Protein AF-A0A439V151-F1 (afdb_monomer_lite)

Foldseek 3Di:
DDDDPQPFLQNCVVQQKWKWKAAPPPRDIDIDDSVVVCVVQNRRDGPDCVVVLVVDADPPPRDSRMDMDIGRPCVVVVPPDPDDDDDDDD

Sequence (90 aa):
MFLMAGCTLQSLIDGGTKITMHCAHCSYIQVLDLELLRNRYGPEASAMPTDLLPKMRCRNCEGRTIGLSYAPDLTSIVDMGRSNAGNDHA

Radius of gyration: 16.33 Å; chains: 1; bounding box: 46×25×40 Å

Secondary structure (DSSP, 8-state):
----S--BHHHHHHTTEEEEEEETTT--EEEE-HHHHHHHH-TTSB--HHHHGGG---TTT--S-EEEEEEE-GGGTTTS----------

pLDDT: mean 75.12, std 14.73, range [41.94, 89.12]

Structure (mmCIF, N/CA/C/O backbone):
data_AF-A0A439V151-F1
#
_entry.id   AF-A0A439V151-F1
#
loop_
_atom_site.group_PDB
_atom_site.id
_atom_site.type_symbol
_atom_site.label_atom_id
_atom_site.label_alt_id
_atom_site.label_comp_id
_atom_site.label_asym_id
_atom_site.label_entity_id
_atom_site.label_seq_id
_atom_site.pdbx_PDB_ins_code
_atom_site.Cartn_x
_atom_site.Cartn_y
_atom_site.Cartn_z
_atom_site.occupancy
_atom_site.B_iso_or_equiv
_atom_site.auth_seq_id
_atom_site.auth_comp_id
_atom_site.auth_asym_id
_atom_site.auth_atom_id
_atom_site.pdbx_PDB_model_num
ATOM 1 N N . MET A 1 1 ? -13.428 3.741 -18.143 1.00 44.47 1 MET A N 1
ATOM 2 C CA . MET A 1 1 ? -14.234 3.518 -16.920 1.00 44.47 1 MET A CA 1
ATOM 3 C C . MET A 1 1 ? -13.388 2.590 -16.060 1.00 44.47 1 MET A C 1
ATOM 5 O O . MET A 1 1 ? -13.053 1.542 -16.577 1.00 44.47 1 MET A O 1
ATOM 9 N N . PHE A 1 2 ? -12.721 3.015 -14.982 1.00 41.94 2 PHE A N 1
ATOM 10 C CA . PHE A 1 2 ? -13.267 3.374 -13.669 1.00 41.94 2 PHE A CA 1
ATOM 11 C C . PHE A 1 2 ? -12.482 4.547 -13.051 1.00 41.94 2 PHE A C 1
ATOM 13 O O . PHE A 1 2 ? -11.378 4.390 -12.542 1.00 41.94 2 PHE A O 1
ATOM 20 N N . LEU A 1 3 ? -13.067 5.737 -13.131 1.00 48.25 3 LEU A N 1
ATOM 21 C CA . LEU A 1 3 ? -12.634 6.951 -12.444 1.00 48.25 3 LEU A CA 1
ATOM 22 C C . LEU A 1 3 ? -13.779 7.297 -11.502 1.00 48.25 3 LEU A C 1
ATOM 24 O O . LEU A 1 3 ? -14.654 8.061 -11.888 1.00 48.25 3 LEU A O 1
ATOM 28 N N . MET A 1 4 ? -13.851 6.679 -10.323 1.00 47.38 4 MET A N 1
ATOM 29 C CA . MET A 1 4 ? -14.776 7.137 -9.287 1.00 47.38 4 MET A CA 1
ATOM 30 C C . MET A 1 4 ? -14.102 7.079 -7.925 1.00 47.38 4 MET A C 1
ATOM 32 O O . MET A 1 4 ? -13.532 6.072 -7.517 1.00 47.38 4 MET A O 1
ATOM 36 N N . ALA A 1 5 ? -14.111 8.244 -7.292 1.00 51.31 5 ALA A N 1
ATOM 37 C CA . ALA A 1 5 ? -13.552 8.533 -5.993 1.00 51.31 5 ALA A CA 1
ATOM 38 C C . ALA A 1 5 ? -14.021 7.517 -4.938 1.00 51.31 5 ALA A C 1
ATOM 40 O O . ALA A 1 5 ? -15.212 7.237 -4.837 1.00 51.31 5 ALA A O 1
ATOM 41 N N . GLY A 1 6 ? -13.073 7.011 -4.142 1.00 54.16 6 GLY A N 1
ATOM 42 C CA . GLY A 1 6 ? -13.349 6.120 -3.011 1.00 54.16 6 GLY A CA 1
ATOM 43 C C . GLY A 1 6 ? -12.922 4.666 -3.218 1.00 54.16 6 GLY A C 1
ATOM 44 O O . GLY A 1 6 ? -13.698 3.763 -2.927 1.00 54.16 6 GLY A O 1
ATOM 45 N N . CYS A 1 7 ? -11.696 4.411 -3.695 1.00 66.75 7 CYS A N 1
ATOM 46 C CA . CYS A 1 7 ? -11.141 3.056 -3.668 1.00 66.75 7 CYS A CA 1
ATOM 47 C C . CYS A 1 7 ? -10.933 2.632 -2.211 1.00 66.75 7 CYS A C 1
ATOM 49 O O . CYS A 1 7 ? -9.927 2.980 -1.592 1.00 66.75 7 CYS A O 1
ATOM 51 N N . THR A 1 8 ? -11.905 1.922 -1.649 1.00 83.88 8 THR A N 1
ATOM 52 C CA . THR A 1 8 ? -11.741 1.226 -0.377 1.00 83.88 8 THR A CA 1
ATOM 53 C C . THR A 1 8 ? -10.804 0.038 -0.563 1.00 83.88 8 THR A C 1
ATOM 55 O O . THR A 1 8 ? -10.642 -0.484 -1.673 1.00 83.88 8 THR A O 1
ATOM 58 N N . LEU A 1 9 ? -10.182 -0.414 0.527 1.00 84.44 9 LEU A N 1
ATOM 59 C CA . LEU A 1 9 ? -9.347 -1.619 0.497 1.00 84.44 9 LEU A CA 1
ATOM 60 C C . LEU A 1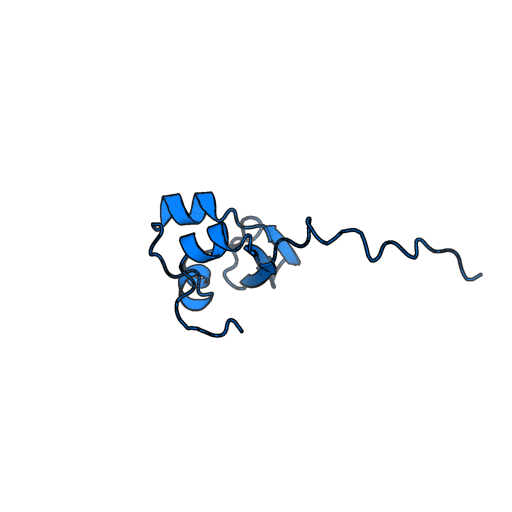 9 ? -10.135 -2.829 -0.026 1.00 84.44 9 LEU A C 1
ATOM 62 O O . LEU A 1 9 ? -9.590 -3.625 -0.786 1.00 84.44 9 LEU A O 1
ATOM 66 N N . GLN A 1 10 ? -11.424 -2.935 0.313 1.00 82.75 10 GLN A N 1
ATOM 67 C CA . GLN A 1 10 ? -12.276 -4.028 -0.151 1.00 82.75 10 GLN A CA 1
ATOM 68 C C . GLN A 1 10 ? -12.512 -4.009 -1.669 1.00 82.75 10 GLN A C 1
ATOM 70 O O . GLN A 1 10 ? -12.415 -5.063 -2.294 1.00 82.75 10 GLN A O 1
ATOM 75 N N . SER A 1 11 ? -12.754 -2.842 -2.275 1.00 81.62 11 SER A N 1
ATOM 76 C CA . SER A 1 11 ? -12.935 -2.734 -3.732 1.00 81.62 11 SER A CA 1
ATOM 77 C C . SER A 1 11 ? -11.660 -3.053 -4.512 1.00 81.62 11 SER A C 1
ATOM 79 O O . SER A 1 11 ? -11.731 -3.585 -5.615 1.00 81.62 11 SER A O 1
ATOM 81 N N . LEU A 1 12 ? -10.482 -2.759 -3.952 1.00 80.38 12 LEU A N 1
ATOM 82 C CA . LEU A 1 12 ? -9.213 -3.131 -4.584 1.00 80.38 12 LEU A CA 1
ATOM 83 C C . LEU A 1 12 ? -8.957 -4.639 -4.528 1.00 80.38 12 LEU A C 1
ATOM 85 O O . LEU A 1 12 ? -8.427 -5.189 -5.490 1.00 80.38 12 LEU A O 1
ATOM 89 N N . ILE A 1 13 ? -9.338 -5.297 -3.429 1.00 84.00 13 ILE A N 1
ATOM 90 C CA . ILE A 1 13 ? -9.253 -6.759 -3.299 1.00 84.00 13 ILE A CA 1
ATOM 91 C C . ILE A 1 13 ? -10.218 -7.430 -4.280 1.00 84.00 13 ILE A C 1
ATOM 93 O O . ILE A 1 13 ? -9.810 -8.329 -5.007 1.00 84.00 13 ILE A O 1
ATOM 97 N N . ASP A 1 14 ? -11.469 -6.966 -4.328 1.00 82.62 14 ASP A N 1
ATOM 98 C CA . ASP A 1 14 ? -12.494 -7.471 -5.250 1.00 82.62 14 ASP A CA 1
ATOM 99 C C . ASP A 1 14 ? -12.083 -7.279 -6.719 1.00 82.62 14 ASP A C 1
ATOM 101 O O . ASP A 1 14 ? -12.133 -8.208 -7.520 1.00 82.62 14 ASP A O 1
ATOM 105 N N . GLY A 1 15 ? -11.546 -6.100 -7.046 1.00 77.94 15 GLY A N 1
ATOM 106 C CA . GLY A 1 15 ? -11.013 -5.783 -8.370 1.00 77.94 15 GLY A CA 1
ATOM 107 C C . GLY A 1 15 ? -9.652 -6.411 -8.686 1.00 77.94 15 GLY A C 1
ATOM 108 O O . GLY A 1 15 ? -9.066 -6.070 -9.713 1.00 77.94 15 GLY A O 1
ATOM 109 N N . GLY A 1 16 ? -9.105 -7.262 -7.809 1.00 79.25 16 GLY A N 1
ATOM 110 C CA . GLY A 1 16 ? -7.822 -7.933 -8.019 1.00 79.25 16 GLY A CA 1
ATOM 111 C C . GLY A 1 16 ? -6.660 -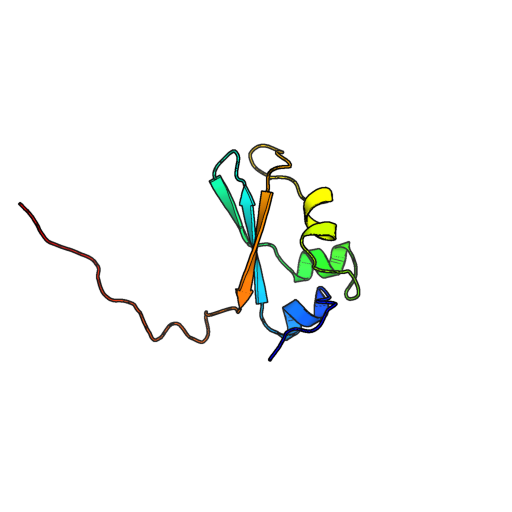6.967 -8.261 1.00 79.25 16 GLY A C 1
ATOM 112 O O . GLY A 1 16 ? -5.781 -7.245 -9.066 1.00 79.25 16 GLY A O 1
ATOM 113 N N . THR A 1 17 ? -6.657 -5.795 -7.631 1.00 81.25 17 THR A N 1
ATOM 114 C CA . THR A 1 17 ? -5.583 -4.805 -7.778 1.00 81.25 17 THR A CA 1
ATOM 115 C C . THR A 1 17 ? -4.485 -5.066 -6.756 1.00 81.25 17 THR A C 1
ATOM 117 O O . THR A 1 17 ? -4.758 -5.301 -5.587 1.00 81.25 17 THR A O 1
ATOM 120 N N . LYS A 1 18 ? -3.223 -4.976 -7.167 1.00 83.56 18 LYS A N 1
ATOM 121 C CA . LYS A 1 18 ? -2.061 -5.011 -6.278 1.00 83.56 18 LYS A CA 1
ATOM 122 C C . LYS A 1 18 ? -1.527 -3.603 -6.060 1.00 83.56 18 LYS A C 1
ATOM 124 O O . LYS A 1 18 ? -1.345 -2.829 -7.001 1.00 83.56 18 LYS A O 1
ATOM 129 N N . ILE A 1 19 ? -1.231 -3.286 -4.803 1.00 85.50 19 ILE A N 1
ATOM 130 C CA . ILE A 1 19 ? -0.497 -2.072 -4.452 1.00 85.50 19 ILE A CA 1
ATOM 131 C C . ILE A 1 19 ? 0.957 -2.453 -4.220 1.00 85.50 19 ILE A C 1
ATOM 133 O O . ILE A 1 19 ? 1.261 -3.376 -3.469 1.00 85.50 19 ILE A O 1
ATOM 137 N N . THR A 1 20 ? 1.867 -1.715 -4.839 1.00 87.25 20 THR A N 1
ATOM 138 C CA . THR A 1 20 ? 3.303 -1.865 -4.620 1.00 87.25 20 THR A CA 1
ATOM 139 C C . THR A 1 20 ? 3.855 -0.575 -4.042 1.00 87.25 20 THR A C 1
ATOM 141 O O . THR A 1 20 ? 3.656 0.499 -4.603 1.00 87.25 20 THR A O 1
ATOM 144 N N . MET A 1 21 ? 4.554 -0.667 -2.919 1.00 87.75 21 MET A N 1
ATOM 145 C CA . MET A 1 21 ? 5.294 0.444 -2.340 1.00 87.75 21 MET A CA 1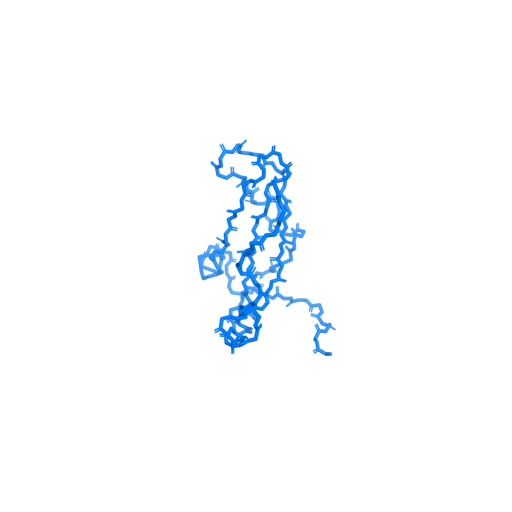
ATOM 146 C C . MET A 1 21 ? 6.710 0.451 -2.892 1.00 87.75 21 MET A C 1
ATOM 148 O O . MET A 1 21 ? 7.396 -0.568 -2.869 1.00 87.75 21 MET A O 1
ATOM 152 N N . HIS A 1 22 ? 7.164 1.619 -3.327 1.00 88.38 22 HIS A N 1
ATOM 153 C CA . HIS A 1 22 ? 8.545 1.852 -3.722 1.00 88.38 22 HIS A CA 1
ATOM 154 C C . HIS A 1 22 ? 9.145 2.939 -2.832 1.00 88.38 22 HIS A C 1
ATOM 156 O O . HIS A 1 22 ? 8.581 4.020 -2.673 1.00 88.38 22 HIS A O 1
ATOM 162 N N . CYS A 1 23 ? 10.284 2.658 -2.207 1.00 89.12 23 CYS A N 1
ATOM 163 C CA . CYS A 1 23 ? 11.004 3.649 -1.421 1.00 89.12 23 CYS A CA 1
ATOM 164 C C . CYS A 1 23 ? 11.935 4.454 -2.325 1.00 89.12 23 CYS A C 1
ATOM 166 O O . CYS A 1 23 ? 12.843 3.890 -2.924 1.00 89.12 23 CYS A O 1
ATOM 168 N N . ALA A 1 24 ? 11.763 5.774 -2.375 1.00 86.31 24 ALA A N 1
ATOM 169 C CA . ALA A 1 24 ? 12.617 6.646 -3.184 1.00 86.31 24 ALA A CA 1
ATOM 170 C C . ALA A 1 24 ? 14.028 6.826 -2.593 1.00 86.31 24 ALA A C 1
ATOM 172 O O . ALA A 1 24 ? 14.922 7.304 -3.278 1.00 86.31 24 ALA A O 1
ATOM 173 N N . HIS A 1 25 ? 14.229 6.462 -1.322 1.00 86.75 25 HIS A N 1
ATOM 174 C CA . HIS A 1 25 ? 15.508 6.635 -0.632 1.00 86.75 25 HIS A CA 1
ATOM 175 C C . HIS A 1 25 ? 16.454 5.439 -0.802 1.00 86.75 25 HIS A C 1
ATOM 177 O O . HIS A 1 25 ? 17.652 5.620 -0.976 1.00 86.75 25 HIS A O 1
ATOM 183 N N . CYS A 1 26 ? 15.931 4.211 -0.739 1.00 88.81 26 CYS A N 1
ATOM 184 C CA . CYS A 1 26 ? 16.737 2.987 -0.850 1.00 88.81 26 CYS A CA 1
ATOM 185 C C . CYS A 1 26 ? 16.351 2.102 -2.042 1.00 88.81 26 CYS A C 1
ATOM 187 O O . CYS A 1 26 ? 16.829 0.976 -2.140 1.00 88.81 26 CYS A O 1
ATOM 189 N N . SER A 1 27 ? 15.450 2.575 -2.910 1.00 85.31 27 SER A N 1
ATOM 190 C CA . SER A 1 27 ? 14.910 1.831 -4.058 1.00 85.31 27 SER A CA 1
ATOM 191 C C . SER A 1 27 ? 14.290 0.475 -3.697 1.00 85.31 27 SER A C 1
ATOM 193 O O . SER A 1 27 ? 14.106 -0.378 -4.560 1.00 85.31 27 SER A O 1
ATOM 195 N N . TYR A 1 28 ? 13.944 0.266 -2.422 1.00 87.81 28 TYR A N 1
ATOM 196 C CA . TYR A 1 28 ? 13.305 -0.960 -1.965 1.00 87.81 28 TYR A CA 1
ATOM 197 C C . TYR A 1 28 ? 11.852 -1.002 -2.431 1.00 87.81 28 TYR A C 1
ATOM 199 O O . TYR A 1 28 ? 11.083 -0.071 -2.166 1.00 87.81 28 TYR A O 1
ATOM 207 N N . ILE A 1 29 ? 11.485 -2.092 -3.098 1.00 85.56 29 ILE A N 1
ATOM 208 C CA . ILE A 1 29 ? 10.143 -2.329 -3.619 1.00 85.56 29 ILE A CA 1
ATOM 209 C C . ILE A 1 29 ? 9.502 -3.452 -2.807 1.00 85.56 29 ILE A C 1
ATOM 211 O O . ILE A 1 29 ? 10.092 -4.513 -2.619 1.00 85.56 29 ILE A O 1
ATOM 215 N N . GLN A 1 30 ? 8.286 -3.212 -2.330 1.00 85.88 30 GLN A N 1
ATOM 216 C CA . GLN A 1 30 ? 7.517 -4.144 -1.517 1.00 85.88 30 GLN A CA 1
ATOM 217 C C . GLN A 1 30 ? 6.083 -4.182 -2.026 1.00 85.88 30 GLN A C 1
ATOM 219 O O . GLN A 1 30 ? 5.403 -3.158 -2.052 1.00 85.88 30 GLN A O 1
ATOM 224 N N . VAL A 1 31 ? 5.595 -5.368 -2.376 1.00 87.00 31 VAL A N 1
ATOM 225 C CA . VAL A 1 31 ? 4.163 -5.565 -2.621 1.00 87.00 31 VAL A CA 1
ATOM 226 C C . VAL A 1 31 ? 3.437 -5.498 -1.281 1.00 87.00 31 VAL A C 1
ATOM 228 O O . VAL A 1 31 ? 3.854 -6.148 -0.318 1.00 87.00 31 VAL A O 1
ATOM 231 N N . LEU A 1 32 ? 2.399 -4.667 -1.215 1.00 84.75 32 LEU A N 1
ATOM 232 C CA . LEU A 1 32 ? 1.542 -4.517 -0.048 1.00 84.75 32 LEU A CA 1
ATOM 233 C C . LEU A 1 32 ? 0.461 -5.586 -0.082 1.00 84.75 32 LEU A C 1
ATOM 235 O O . LEU A 1 32 ? -0.241 -5.751 -1.079 1.00 84.75 32 LEU A O 1
ATOM 239 N N . ASP A 1 33 ? 0.307 -6.264 1.046 1.00 85.69 33 ASP A N 1
ATOM 240 C CA . ASP A 1 33 ? -0.757 -7.231 1.235 1.00 85.69 33 ASP A CA 1
ATOM 241 C C . ASP A 1 33 ? -2.061 -6.498 1.580 1.00 85.69 33 ASP A C 1
ATOM 243 O O . ASP A 1 33 ? -2.217 -5.934 2.670 1.00 85.69 33 ASP A O 1
ATOM 247 N N . LEU A 1 34 ? -2.978 -6.436 0.611 1.00 84.44 34 LEU A N 1
ATOM 248 C CA . LEU A 1 34 ? -4.247 -5.731 0.779 1.00 84.44 34 LEU A CA 1
ATOM 249 C C . LEU A 1 34 ? -5.137 -6.375 1.838 1.00 84.44 34 LEU A C 1
ATOM 251 O O . LEU A 1 34 ? -5.854 -5.659 2.535 1.00 84.44 34 LEU A O 1
ATOM 255 N N . GLU A 1 35 ? -5.083 -7.696 1.995 1.00 86.94 35 GLU A N 1
ATOM 256 C CA . GLU A 1 35 ? -5.865 -8.397 3.010 1.00 86.94 35 GLU A CA 1
ATOM 257 C C . GLU A 1 35 ? -5.398 -8.034 4.418 1.00 86.94 35 GLU A C 1
ATOM 259 O O . GLU A 1 35 ? -6.221 -7.788 5.305 1.00 86.94 35 GLU A O 1
ATOM 264 N N . LEU A 1 36 ? -4.083 -7.922 4.610 1.00 86.69 36 LEU A N 1
ATOM 265 C CA . LEU A 1 36 ? -3.485 -7.475 5.861 1.00 86.69 36 LEU A CA 1
ATOM 266 C C . LEU A 1 36 ? -3.826 -6.009 6.152 1.00 86.69 36 LEU A C 1
ATOM 268 O O . LEU A 1 36 ? -4.137 -5.662 7.294 1.00 86.69 36 LEU A O 1
ATOM 272 N N . LEU A 1 37 ? -3.821 -5.150 5.128 1.00 85.12 37 LEU A N 1
ATOM 273 C CA . LEU A 1 37 ? -4.241 -3.754 5.266 1.00 85.12 37 LEU A CA 1
ATOM 274 C C . LEU A 1 37 ? -5.722 -3.643 5.619 1.00 85.12 37 LEU A C 1
ATOM 276 O O . LEU A 1 37 ? -6.062 -2.904 6.543 1.00 85.12 37 LEU A O 1
ATOM 280 N N . ARG A 1 38 ? -6.586 -4.413 4.949 1.00 86.75 38 ARG A N 1
ATOM 281 C CA . ARG A 1 38 ? -8.019 -4.507 5.254 1.00 86.75 38 ARG A CA 1
ATOM 282 C C . ARG A 1 38 ? -8.227 -4.942 6.697 1.00 86.75 38 ARG A C 1
ATOM 284 O O . ARG A 1 38 ? -9.027 -4.342 7.400 1.00 86.75 38 ARG A O 1
ATOM 291 N N . ASN A 1 39 ? -7.505 -5.960 7.154 1.00 88.38 39 ASN A N 1
ATOM 292 C CA . ASN A 1 39 ? -7.655 -6.464 8.516 1.00 88.38 39 ASN A CA 1
ATOM 293 C C . ASN A 1 39 ? -7.190 -5.447 9.574 1.00 88.38 39 ASN A C 1
ATOM 295 O O . ASN A 1 39 ? -7.718 -5.407 10.679 1.00 88.38 39 ASN A O 1
ATOM 299 N N . ARG A 1 40 ? -6.203 -4.606 9.239 1.00 86.38 40 ARG A N 1
ATOM 300 C CA . ARG A 1 40 ? -5.660 -3.589 10.147 1.00 86.38 40 ARG A CA 1
ATOM 301 C C . ARG A 1 40 ? -6.496 -2.309 10.197 1.00 86.38 40 ARG A C 1
ATOM 303 O O . ARG A 1 40 ? -6.658 -1.746 11.274 1.00 86.38 40 ARG A O 1
ATOM 310 N N . TYR A 1 41 ? -6.948 -1.817 9.046 1.00 84.44 41 TYR A N 1
ATOM 311 C CA . TYR A 1 41 ? -7.622 -0.517 8.924 1.00 84.44 41 TYR A CA 1
ATOM 312 C C . TYR A 1 41 ? -9.139 -0.629 8.752 1.00 84.44 41 TYR A C 1
ATOM 314 O O . TYR A 1 41 ? -9.848 0.348 8.972 1.00 84.44 41 TYR A O 1
ATOM 322 N N . GLY A 1 42 ? -9.635 -1.811 8.398 1.00 84.94 42 GLY A N 1
ATOM 323 C CA . GLY A 1 42 ? -11.030 -2.074 8.074 1.00 84.94 42 GLY A CA 1
ATOM 324 C C . GLY A 1 42 ? -11.287 -2.113 6.560 1.00 84.94 42 GLY A C 1
ATOM 325 O O . GLY A 1 42 ? -10.548 -1.509 5.779 1.00 84.94 42 GLY A O 1
ATOM 326 N N . PRO A 1 43 ? -12.345 -2.815 6.119 1.00 82.62 43 PRO A N 1
ATOM 327 C CA . PRO A 1 43 ? -12.706 -2.936 4.702 1.00 82.62 43 PRO A CA 1
ATOM 328 C C . PRO A 1 43 ? -13.136 -1.618 4.057 1.00 82.62 43 PRO A C 1
ATOM 330 O O . PRO A 1 43 ? -12.882 -1.412 2.873 1.00 82.62 43 PRO A O 1
ATOM 333 N N . GLU A 1 44 ? -13.713 -0.718 4.848 1.00 79.75 44 GLU A N 1
ATOM 334 C CA . GLU A 1 44 ? -14.207 0.601 4.432 1.00 79.75 44 GLU A CA 1
ATOM 335 C C . GLU A 1 44 ? -13.096 1.669 4.429 1.00 79.75 44 GLU A C 1
ATOM 337 O O . GLU A 1 44 ? -13.336 2.828 4.091 1.00 79.75 44 GLU A O 1
ATOM 342 N N . ALA A 1 45 ? -11.869 1.313 4.830 1.00 82.25 45 ALA A N 1
ATOM 343 C CA . ALA A 1 45 ? -10.771 2.267 4.875 1.00 82.25 45 ALA A CA 1
ATOM 344 C C . ALA A 1 45 ? -10.356 2.699 3.465 1.00 82.25 45 ALA A C 1
ATOM 346 O O . ALA A 1 45 ? -10.272 1.890 2.535 1.00 82.25 45 ALA A O 1
ATOM 347 N N . SER A 1 46 ? -10.056 3.992 3.332 1.00 82.38 46 SER A N 1
ATOM 348 C CA . SER A 1 46 ? -9.583 4.578 2.083 1.00 82.38 46 SER A CA 1
ATOM 349 C C . SER A 1 46 ? -8.209 4.020 1.730 1.00 82.38 46 SER A C 1
ATOM 351 O O . SER A 1 46 ? -7.246 4.187 2.474 1.00 82.38 46 SER A O 1
ATOM 353 N N . ALA A 1 47 ? -8.098 3.396 0.562 1.00 80.19 47 ALA A N 1
ATOM 354 C CA . ALA A 1 47 ? -6.837 2.903 0.027 1.00 80.19 47 ALA A CA 1
ATOM 355 C C . ALA A 1 47 ? -6.106 3.973 -0.801 1.00 80.19 47 ALA A C 1
ATOM 357 O O . ALA A 1 47 ? -5.345 3.653 -1.709 1.00 80.19 47 ALA A O 1
ATOM 358 N N . MET A 1 48 ? -6.366 5.252 -0.529 1.00 82.25 48 MET A N 1
ATOM 359 C CA . MET A 1 48 ? -5.720 6.360 -1.222 1.00 82.25 48 MET A CA 1
ATOM 360 C C . MET A 1 48 ? -4.275 6.542 -0.743 1.00 82.25 48 MET A C 1
ATOM 362 O O . MET A 1 48 ? -3.994 6.383 0.451 1.00 82.25 48 MET A O 1
ATOM 366 N N . PRO A 1 49 ? -3.355 6.980 -1.626 1.00 78.50 49 PRO A N 1
ATOM 367 C CA . PRO A 1 49 ? -1.977 7.246 -1.234 1.00 78.50 49 PRO A CA 1
ATOM 368 C C . PRO A 1 49 ? -1.886 8.246 -0.083 1.00 78.50 49 PRO A C 1
ATOM 370 O O . PRO A 1 49 ? -1.084 8.076 0.825 1.00 78.50 49 PRO A O 1
ATOM 373 N N . THR A 1 50 ? -2.740 9.265 -0.086 1.00 77.56 50 THR A N 1
ATOM 374 C CA . THR A 1 50 ? -2.765 10.311 0.940 1.00 77.56 50 THR A CA 1
ATOM 375 C C . THR A 1 50 ? -3.068 9.786 2.345 1.00 77.56 50 THR A C 1
ATOM 377 O O . THR A 1 50 ? -2.567 10.362 3.306 1.00 77.56 50 THR A O 1
ATOM 380 N N . ASP A 1 51 ? -3.829 8.695 2.482 1.00 81.06 51 ASP A N 1
ATOM 381 C CA . ASP A 1 51 ? -4.137 8.081 3.782 1.00 81.06 51 ASP A CA 1
ATOM 382 C C . ASP A 1 51 ? -3.124 6.987 4.169 1.00 81.06 51 ASP A C 1
ATOM 384 O O . ASP A 1 51 ? -2.743 6.865 5.337 1.00 81.06 51 ASP A O 1
ATOM 388 N N . LEU A 1 52 ? -2.630 6.229 3.183 1.00 80.62 52 LEU A N 1
ATOM 389 C CA . LEU A 1 52 ? -1.684 5.132 3.401 1.00 80.62 52 LEU A CA 1
ATOM 390 C C . LEU A 1 52 ? -0.249 5.619 3.644 1.00 80.62 52 LEU A C 1
ATOM 392 O O . LEU A 1 52 ? 0.408 5.148 4.573 1.00 80.62 52 LEU A O 1
ATOM 396 N N . LEU A 1 53 ? 0.244 6.576 2.852 1.00 82.38 53 LEU A N 1
ATOM 397 C CA . LEU A 1 53 ? 1.617 7.091 2.938 1.00 82.38 53 LEU A CA 1
ATOM 398 C C . LEU A 1 53 ? 2.030 7.570 4.340 1.00 82.38 53 LEU A C 1
ATOM 400 O O . LEU A 1 53 ? 3.102 7.166 4.790 1.00 82.38 53 LEU A O 1
ATOM 404 N N . PRO A 1 54 ? 1.234 8.366 5.086 1.00 82.31 54 PRO A N 1
ATOM 405 C CA . PRO A 1 54 ? 1.640 8.810 6.422 1.00 82.31 54 PRO A CA 1
ATOM 406 C C . PRO A 1 54 ? 1.728 7.669 7.449 1.00 82.31 54 PRO A C 1
ATOM 408 O O . PRO A 1 54 ? 2.433 7.809 8.457 1.00 82.31 54 PRO A O 1
ATOM 411 N N . LYS A 1 55 ? 1.030 6.553 7.199 1.00 80.62 55 LYS A N 1
ATOM 412 C CA . LYS A 1 55 ? 0.978 5.360 8.059 1.00 80.62 55 LYS A CA 1
ATOM 413 C C . LYS A 1 55 ? 2.023 4.308 7.672 1.00 80.62 55 LYS A C 1
ATOM 415 O O . LYS A 1 55 ? 2.309 3.412 8.463 1.00 80.62 55 LYS A O 1
ATOM 420 N N . MET A 1 56 ? 2.602 4.425 6.481 1.00 81.06 56 MET A N 1
ATOM 421 C CA . MET A 1 56 ? 3.591 3.506 5.929 1.00 81.06 56 MET A CA 1
ATOM 422 C C . MET A 1 56 ? 5.016 3.994 6.213 1.00 81.06 56 MET A C 1
ATOM 424 O O . MET A 1 56 ? 5.296 5.191 6.280 1.00 81.06 56 MET A O 1
ATOM 428 N N . ARG A 1 57 ? 5.943 3.049 6.380 1.00 85.19 57 ARG A N 1
ATOM 429 C CA . ARG A 1 57 ? 7.387 3.308 6.460 1.00 85.19 57 ARG A CA 1
ATOM 430 C C . ARG A 1 57 ? 8.126 2.221 5.704 1.00 85.19 57 ARG A C 1
ATOM 432 O O . ARG A 1 57 ? 7.694 1.069 5.693 1.00 85.19 57 ARG A O 1
ATOM 439 N N . CYS A 1 58 ? 9.252 2.577 5.094 1.00 84.62 58 CYS A N 1
ATOM 440 C CA . CYS A 1 58 ? 10.112 1.573 4.484 1.00 84.62 58 CYS A CA 1
ATOM 441 C C . CYS A 1 58 ? 10.617 0.596 5.554 1.00 84.62 58 CYS A C 1
ATOM 443 O O . CYS A 1 58 ? 11.208 1.020 6.539 1.00 84.62 58 CYS A O 1
ATOM 445 N N . ARG A 1 59 ? 10.439 -0.713 5.352 1.00 83.56 59 ARG A N 1
ATOM 446 C CA . ARG A 1 59 ? 10.941 -1.726 6.295 1.00 83.56 59 ARG A CA 1
ATOM 447 C C . ARG A 1 59 ? 12.472 -1.760 6.374 1.00 83.56 59 ARG A C 1
ATOM 449 O O . ARG A 1 59 ? 13.011 -2.169 7.391 1.00 83.56 59 ARG A O 1
ATOM 456 N N . ASN A 1 60 ? 13.151 -1.350 5.303 1.00 84.62 60 ASN A N 1
ATOM 457 C CA . ASN A 1 60 ? 14.606 -1.409 5.203 1.00 84.62 60 ASN A CA 1
ATOM 458 C C . ASN A 1 60 ? 15.296 -0.174 5.801 1.00 84.62 60 ASN A C 1
ATOM 460 O O . ASN A 1 60 ? 16.254 -0.308 6.548 1.00 84.62 60 ASN A O 1
ATOM 464 N N . CYS A 1 61 ? 14.823 1.029 5.464 1.00 87.31 61 CYS A N 1
ATOM 465 C CA . CYS A 1 61 ? 15.479 2.281 5.861 1.00 87.31 61 CYS A CA 1
ATOM 466 C C . CYS A 1 61 ? 14.617 3.189 6.746 1.00 87.31 61 CYS A C 1
ATOM 468 O O . CYS A 1 61 ? 14.994 4.331 6.984 1.00 87.31 61 CYS A O 1
ATOM 470 N N . GLU A 1 62 ? 13.416 2.741 7.129 1.00 84.69 62 GLU A N 1
ATOM 471 C CA . GLU A 1 62 ? 12.443 3.472 7.963 1.00 84.69 62 GLU A CA 1
ATOM 472 C C . GLU A 1 62 ? 11.994 4.835 7.405 1.00 84.69 62 GLU A C 1
ATOM 474 O O . GLU A 1 62 ? 11.271 5.595 8.052 1.00 84.69 62 GLU A O 1
ATOM 479 N N . GLY A 1 63 ? 12.366 5.121 6.156 1.00 83.75 63 GLY A N 1
ATOM 480 C CA . GLY A 1 63 ? 12.062 6.362 5.464 1.00 83.75 63 GLY A CA 1
ATOM 481 C C . GLY A 1 63 ? 10.570 6.527 5.183 1.00 83.75 63 GLY A C 1
ATOM 482 O O . GLY A 1 63 ? 9.847 5.558 4.932 1.00 83.75 63 GLY A O 1
ATOM 483 N N . ARG A 1 64 ? 10.131 7.790 5.181 1.00 83.75 64 ARG A N 1
ATOM 484 C CA . ARG A 1 64 ? 8.773 8.220 4.800 1.00 83.75 64 ARG A CA 1
ATOM 485 C C . ARG A 1 64 ? 8.640 8.612 3.329 1.00 83.75 64 ARG A C 1
ATOM 487 O O . ARG A 1 64 ? 7.526 8.796 2.854 1.00 83.75 64 ARG A O 1
ATOM 494 N N . THR A 1 65 ? 9.753 8.715 2.603 1.00 85.88 65 THR A N 1
ATOM 495 C CA . THR A 1 65 ? 9.755 8.986 1.160 1.00 85.88 65 THR A CA 1
ATOM 496 C C . THR A 1 65 ? 9.480 7.692 0.404 1.00 85.88 65 THR A C 1
ATOM 498 O O . THR A 1 65 ? 10.377 7.001 -0.085 1.00 85.88 65 THR A O 1
ATOM 501 N N . ILE A 1 66 ? 8.209 7.332 0.389 1.00 87.69 66 ILE A N 1
ATOM 502 C CA . ILE A 1 66 ? 7.661 6.152 -0.263 1.00 87.69 66 ILE A CA 1
ATOM 503 C C . ILE A 1 66 ? 6.596 6.615 -1.244 1.00 87.69 66 ILE A C 1
ATOM 505 O O . ILE A 1 66 ? 5.867 7.563 -0.973 1.00 87.69 66 ILE A O 1
ATOM 509 N N . GLY A 1 67 ? 6.535 5.966 -2.396 1.00 86.25 67 GLY A N 1
ATOM 510 C CA . GLY A 1 67 ? 5.425 6.092 -3.322 1.00 86.25 67 GLY A CA 1
ATOM 511 C C . GLY A 1 67 ? 4.664 4.776 -3.412 1.00 86.25 67 GLY A C 1
ATOM 512 O O . GLY A 1 67 ? 5.145 3.723 -2.979 1.00 86.25 67 GLY A O 1
ATOM 513 N N . LEU A 1 68 ? 3.448 4.855 -3.939 1.00 86.31 68 LEU A N 1
ATOM 514 C CA . LEU A 1 68 ? 2.540 3.727 -4.090 1.00 86.31 68 LEU A CA 1
ATOM 515 C C . LEU A 1 68 ? 2.113 3.633 -5.549 1.00 86.31 68 LEU A C 1
ATOM 517 O O . LEU A 1 68 ? 1.598 4.599 -6.112 1.00 86.31 68 LEU A O 1
ATOM 521 N N . SER A 1 69 ? 2.295 2.453 -6.122 1.00 84.44 69 SER A N 1
ATOM 522 C CA . SER A 1 69 ? 1.869 2.106 -7.471 1.00 84.44 69 SER A CA 1
ATOM 52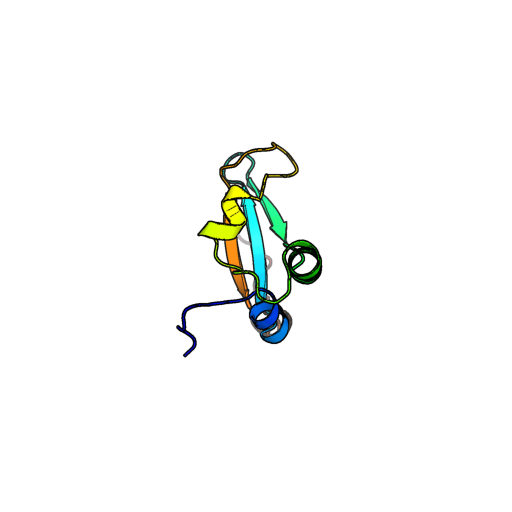3 C C . SER A 1 69 ? 0.703 1.133 -7.389 1.00 84.44 69 SER A C 1
ATOM 525 O O . SER A 1 69 ? 0.784 0.129 -6.682 1.00 84.44 69 SER A O 1
ATOM 527 N N . TYR A 1 70 ? -0.367 1.424 -8.122 1.00 83.62 70 TYR A N 1
ATOM 528 C CA . TYR A 1 70 ? -1.561 0.588 -8.210 1.00 83.62 70 TYR A CA 1
ATOM 529 C C . TYR A 1 70 ? -1.525 -0.090 -9.567 1.00 83.62 70 TYR A C 1
ATOM 531 O O . TYR A 1 70 ? -1.551 0.586 -10.595 1.00 83.62 70 TYR A O 1
ATOM 539 N N . ALA A 1 71 ? -1.431 -1.411 -9.569 1.00 77.69 71 ALA A N 1
ATOM 540 C CA . ALA A 1 71 ? -1.449 -2.198 -10.786 1.00 77.69 71 ALA A CA 1
ATOM 541 C C . ALA A 1 71 ? -2.536 -3.265 -10.652 1.00 77.69 71 ALA A C 1
ATOM 543 O O . ALA A 1 71 ? -2.569 -3.943 -9.625 1.00 77.69 71 ALA A O 1
ATOM 544 N N . PRO A 1 72 ? -3.430 -3.438 -11.640 1.00 72.12 72 PRO A N 1
ATOM 545 C CA . PRO A 1 72 ? -4.272 -4.627 -11.675 1.00 72.12 72 PRO A CA 1
ATOM 546 C C . PRO A 1 72 ? -3.376 -5.867 -11.647 1.00 72.12 72 PRO A C 1
ATOM 548 O O . PRO A 1 72 ? -2.248 -5.832 -12.145 1.00 72.12 72 PRO A O 1
ATOM 551 N N . ASP A 1 73 ? -3.845 -6.953 -11.047 1.00 65.19 73 ASP A N 1
ATOM 552 C CA . ASP A 1 73 ? -3.109 -8.200 -11.075 1.00 65.19 73 ASP A CA 1
ATOM 553 C C . ASP A 1 73 ? -3.117 -8.767 -12.494 1.00 65.19 73 ASP A C 1
ATOM 555 O O . ASP A 1 73 ? -4.032 -9.456 -12.937 1.00 65.19 73 ASP A O 1
ATOM 559 N N . LEU A 1 74 ? -2.072 -8.427 -13.240 1.00 58.03 74 LEU A N 1
ATOM 560 C CA . LEU A 1 74 ? -1.885 -8.840 -14.622 1.00 58.03 74 LEU A CA 1
ATOM 561 C C . LEU A 1 74 ? -1.433 -10.306 -14.727 1.00 58.03 74 LEU A C 1
ATOM 563 O O . LEU A 1 74 ? -1.130 -10.772 -15.821 1.00 58.03 74 LEU A O 1
ATOM 567 N N . THR A 1 75 ? -1.423 -11.069 -13.627 1.00 53.91 75 THR A N 1
ATOM 568 C CA . THR A 1 75 ? -1.150 -12.516 -13.657 1.00 53.91 75 THR A CA 1
ATOM 569 C C . THR A 1 75 ? -2.187 -13.286 -14.489 1.00 53.91 75 THR A C 1
ATOM 571 O O . THR A 1 75 ? -1.927 -14.413 -14.893 1.00 53.91 75 THR A O 1
ATOM 574 N N . SER A 1 76 ? -3.318 -12.663 -14.835 1.00 48.56 76 SER A N 1
ATOM 575 C CA . SER A 1 76 ? -4.293 -13.192 -15.800 1.00 48.56 76 SER A CA 1
ATOM 576 C C . SER A 1 76 ? -4.022 -12.794 -17.263 1.00 48.56 76 SER A C 1
ATOM 578 O O . SER A 1 76 ? -4.695 -13.302 -18.152 1.00 48.56 76 SER A O 1
ATOM 580 N N . ILE A 1 77 ? -3.064 -11.895 -17.542 1.00 49.09 77 ILE A N 1
ATOM 581 C CA . ILE A 1 77 ? -2.672 -11.480 -18.908 1.00 49.09 77 ILE A CA 1
ATOM 582 C C . ILE A 1 77 ? -1.223 -11.838 -19.276 1.00 49.09 77 ILE A C 1
ATOM 584 O O . ILE A 1 77 ? -0.740 -11.422 -20.332 1.00 49.09 77 ILE A O 1
ATOM 588 N N . VAL A 1 78 ? -0.516 -12.609 -18.441 1.00 47.00 78 VAL A N 1
ATOM 589 C CA . VAL A 1 78 ? 0.811 -13.166 -18.770 1.00 47.00 78 VAL A CA 1
ATOM 590 C C . VAL A 1 78 ? 0.705 -14.300 -19.798 1.00 47.00 78 VAL A C 1
ATOM 592 O O . VAL A 1 78 ? 1.125 -15.425 -19.559 1.00 47.00 78 VAL A O 1
ATOM 595 N N . ASP A 1 79 ? 0.164 -13.972 -20.967 1.00 51.38 79 ASP A N 1
ATOM 596 C CA . ASP A 1 79 ? 0.415 -14.681 -22.224 1.00 51.38 79 ASP A CA 1
ATOM 597 C C . ASP A 1 79 ? 1.062 -13.764 -23.284 1.00 51.38 79 ASP A C 1
ATOM 599 O O . ASP A 1 79 ? 1.666 -14.244 -24.235 1.00 51.38 79 ASP A O 1
ATOM 603 N N . MET A 1 80 ? 1.073 -12.435 -23.111 1.00 54.97 80 MET A N 1
ATOM 604 C CA . MET A 1 80 ? 1.695 -11.539 -24.096 1.00 54.97 80 MET A CA 1
ATOM 605 C C . MET A 1 80 ? 2.881 -10.774 -23.513 1.00 54.97 80 MET A C 1
ATOM 607 O O . MET A 1 80 ? 2.711 -9.785 -22.805 1.00 54.97 80 MET A O 1
ATOM 611 N N . GLY A 1 81 ? 4.099 -11.208 -23.859 1.00 50.25 81 GLY A N 1
ATOM 612 C CA . GLY A 1 81 ? 5.280 -10.343 -23.759 1.00 50.25 81 GLY A CA 1
ATOM 613 C C . GLY A 1 81 ? 6.580 -10.967 -23.260 1.00 50.25 81 GLY A C 1
AT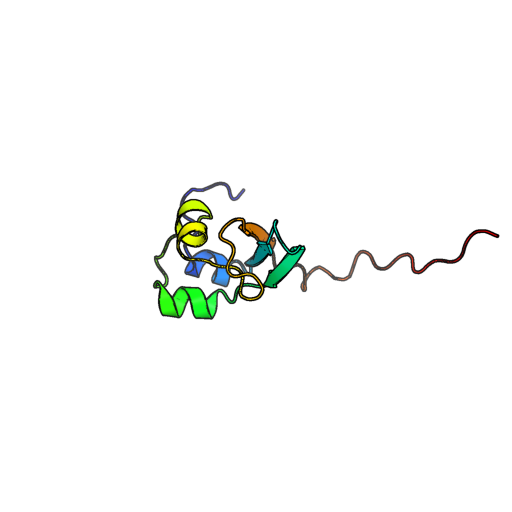OM 614 O O . GLY A 1 81 ? 7.401 -10.247 -22.699 1.00 50.25 81 GLY A O 1
ATOM 615 N N . ARG A 1 82 ? 6.823 -12.270 -23.451 1.00 49.09 82 ARG A N 1
ATOM 616 C CA . ARG A 1 82 ? 8.182 -12.824 -23.317 1.00 49.09 82 ARG A CA 1
ATOM 617 C C . ARG A 1 82 ? 8.852 -12.882 -24.692 1.00 49.09 82 ARG A C 1
ATOM 619 O O . ARG A 1 82 ? 8.826 -13.891 -25.382 1.00 49.09 82 ARG A O 1
ATOM 626 N N . SER A 1 83 ? 9.431 -11.766 -25.107 1.00 51.06 83 SER A N 1
ATOM 627 C CA . SER A 1 83 ? 10.434 -11.655 -26.177 1.00 51.06 83 SER A CA 1
ATOM 628 C C . SER A 1 83 ? 11.209 -10.386 -25.826 1.00 51.06 83 SER A C 1
ATOM 630 O O . SER A 1 83 ? 10.622 -9.316 -25.839 1.00 51.06 83 SER A O 1
ATOM 632 N N . ASN A 1 84 ? 12.444 -10.412 -25.334 1.00 49.88 84 ASN A N 1
ATOM 633 C CA . ASN A 1 84 ? 13.630 -11.075 -25.853 1.00 49.88 84 ASN A CA 1
ATOM 634 C C . ASN A 1 84 ? 14.684 -11.226 -24.728 1.00 49.88 84 ASN A C 1
ATOM 636 O O . ASN A 1 84 ? 15.156 -10.252 -24.153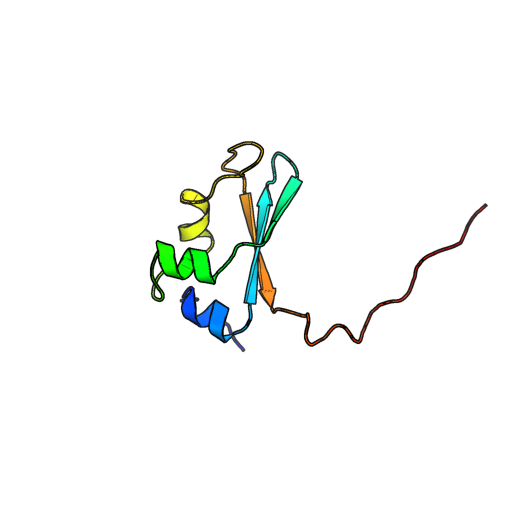 1.00 49.88 84 ASN A O 1
ATOM 640 N N . ALA A 1 85 ? 15.083 -12.459 -24.407 1.00 54.00 85 ALA A N 1
ATOM 641 C CA . ALA A 1 85 ? 16.395 -12.683 -23.798 1.00 54.00 85 ALA A CA 1
ATOM 642 C C . ALA A 1 85 ? 17.429 -12.600 -24.930 1.00 54.00 85 ALA A C 1
ATOM 644 O O . ALA A 1 85 ? 17.197 -13.148 -26.005 1.00 54.00 85 ALA A O 1
ATOM 645 N N . GLY A 1 86 ? 18.480 -11.819 -24.701 1.00 50.94 86 GLY A N 1
ATOM 646 C CA . GLY A 1 86 ? 19.300 -11.218 -25.746 1.00 50.94 86 GLY A CA 1
ATOM 647 C C . GLY A 1 86 ? 20.359 -12.092 -26.407 1.00 50.94 86 GLY A C 1
ATOM 648 O O . GLY A 1 86 ? 20.532 -13.258 -26.067 1.00 50.94 86 GLY A O 1
ATOM 649 N N . ASN A 1 87 ? 21.095 -11.435 -27.306 1.00 64.81 87 ASN A N 1
ATOM 650 C CA . ASN A 1 87 ? 22.463 -11.727 -27.739 1.00 64.81 87 ASN A CA 1
ATOM 651 C C . ASN A 1 87 ? 22.823 -10.807 -28.915 1.00 64.81 87 ASN A C 1
ATOM 653 O O . ASN A 1 87 ? 22.417 -11.090 -30.038 1.00 64.81 87 ASN A O 1
ATOM 657 N N . ASP A 1 88 ? 23.578 -9.728 -28.679 1.00 51.41 88 ASP A N 1
ATOM 658 C CA . ASP A 1 88 ? 24.037 -8.861 -29.769 1.00 51.41 88 ASP A CA 1
ATOM 659 C C . ASP A 1 88 ? 25.137 -7.857 -29.337 1.00 51.41 88 ASP A C 1
ATOM 661 O O . ASP A 1 88 ? 24.899 -7.031 -28.458 1.00 51.41 88 ASP A O 1
ATOM 665 N N . HIS A 1 89 ? 26.291 -7.935 -30.017 1.00 55.56 89 HIS A N 1
ATOM 666 C CA . HIS A 1 89 ? 27.503 -7.081 -30.014 1.00 55.56 89 HIS A CA 1
ATOM 667 C C . HIS A 1 89 ? 28.487 -7.153 -28.824 1.00 55.56 89 HIS A C 1
ATOM 669 O O . HIS A 1 89 ? 28.106 -6.950 -27.678 1.00 55.56 89 HIS A O 1
ATOM 675 N N . ALA A 1 90 ? 29.806 -7.290 -29.008 1.00 49.03 90 ALA A N 1
ATOM 676 C CA . ALA A 1 90 ? 30.694 -7.706 -30.106 1.00 49.03 90 ALA A CA 1
ATOM 677 C C . ALA A 1 90 ? 32.095 -7.880 -29.485 1.00 49.03 90 ALA A C 1
ATOM 679 O O . ALA A 1 90 ? 32.398 -7.114 -28.538 1.00 49.03 90 ALA A O 1
#